Protein AF-H8K3P7-F1 (afdb_monomer_lite)

Radius of gyration: 14.05 Å; chains: 1; bounding box: 28×30×39 Å

Secondary structure (DSSP, 8-state):
---TTTT------TTPPPPEEEETTEEEE-HHHHHHHHH--S-TTTT-

Organism: Rickettsia amblyommatis (strain GAT-30V) (NCBI:txid1105111)

Structure (mmCIF, N/CA/C/O backbone):
data_AF-H8K3P7-F1
#
_entry.id   AF-H8K3P7-F1
#
loop_
_atom_site.group_PDB
_atom_site.id
_atom_site.type_symbol
_atom_site.label_atom_id
_atom_site.label_alt_id
_atom_site.label_comp_id
_atom_site.label_asym_id
_atom_site.label_entity_id
_atom_site.label_seq_id
_atom_site.pdbx_PDB_ins_code
_atom_site.Cartn_x
_atom_site.Cartn_y
_atom_site.Cartn_z
_atom_site.occupancy
_atom_site.B_iso_or_equiv
_atom_site.auth_seq_id
_atom_site.auth_comp_id
_atom_site.auth_asym_id
_atom_site.auth_atom_id
_atom_site.pdbx_PDB_model_num
ATOM 1 N N . MET A 1 1 ? -10.991 21.508 -24.120 1.00 41.25 1 MET A N 1
ATOM 2 C CA . MET A 1 1 ? -11.507 20.292 -23.459 1.00 41.25 1 MET A CA 1
ATOM 3 C C . MET A 1 1 ? -10.670 20.094 -22.210 1.00 41.25 1 MET A C 1
ATOM 5 O O . MET A 1 1 ? -9.474 19.870 -22.339 1.00 41.25 1 MET A O 1
ATOM 9 N N . ASN A 1 2 ? -11.243 20.324 -21.027 1.00 48.75 2 ASN A N 1
ATOM 10 C CA . ASN A 1 2 ? -10.511 20.191 -19.767 1.00 48.75 2 ASN A CA 1
ATOM 11 C C . ASN A 1 2 ? -10.370 18.702 -19.455 1.00 48.75 2 ASN A C 1
ATOM 13 O O . ASN A 1 2 ? -11.357 18.040 -19.161 1.00 48.75 2 ASN A O 1
ATOM 17 N N . ASN A 1 3 ? -9.148 18.186 -19.572 1.00 57.97 3 ASN A N 1
ATOM 18 C CA . ASN A 1 3 ? -8.821 16.771 -19.415 1.00 57.97 3 ASN A CA 1
ATOM 19 C C . ASN A 1 3 ? -8.669 16.389 -17.927 1.00 57.97 3 ASN A C 1
ATOM 21 O O . ASN A 1 3 ? -7.678 15.787 -17.524 1.00 57.97 3 ASN A O 1
ATOM 25 N N . SER A 1 4 ? -9.615 16.804 -17.080 1.00 59.72 4 SER A N 1
ATOM 26 C CA . SER A 1 4 ? -9.584 16.552 -15.630 1.00 59.72 4 SER A CA 1
ATOM 27 C C . SER A 1 4 ? -9.897 15.099 -15.249 1.00 59.72 4 SE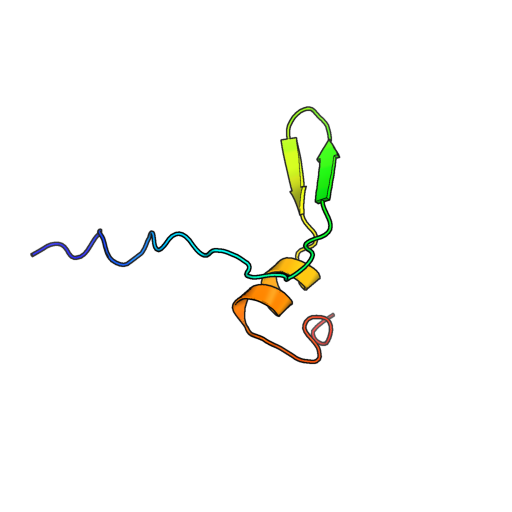R A C 1
ATOM 29 O O . SER A 1 4 ? -9.708 14.724 -14.095 1.00 59.72 4 SER A O 1
ATOM 31 N N . ASP A 1 5 ? -10.321 14.277 -16.211 1.00 58.88 5 ASP A N 1
ATOM 32 C CA . ASP A 1 5 ? -10.742 12.890 -15.983 1.00 58.88 5 ASP A CA 1
ATOM 33 C C . ASP A 1 5 ? -9.592 11.867 -16.069 1.00 58.88 5 ASP A C 1
ATOM 35 O O . ASP A 1 5 ? -9.749 10.723 -15.645 1.00 58.88 5 ASP A O 1
ATOM 39 N N . GLU A 1 6 ? -8.403 12.247 -16.557 1.00 60.25 6 GLU A N 1
ATOM 40 C CA . GLU A 1 6 ? -7.274 11.307 -16.689 1.00 60.25 6 GLU A CA 1
ATOM 41 C C . GLU A 1 6 ? -6.527 11.008 -15.379 1.00 60.25 6 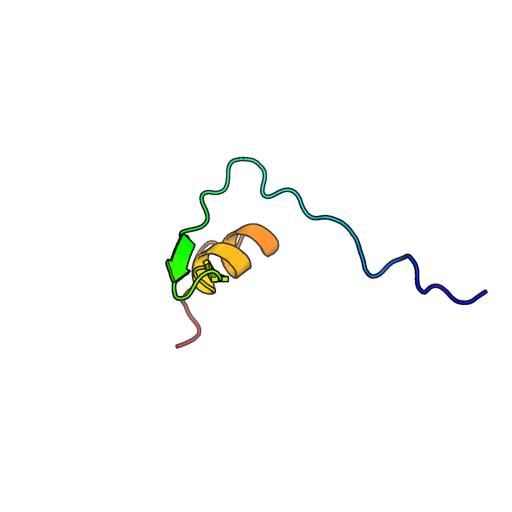GLU A C 1
ATOM 43 O O . GLU A 1 6 ? -5.796 10.017 -15.306 1.00 60.25 6 GLU A O 1
ATOM 48 N N . LEU A 1 7 ? -6.714 11.828 -14.339 1.00 59.25 7 LEU A N 1
ATOM 49 C CA . LEU A 1 7 ? -5.902 11.784 -13.115 1.00 59.25 7 LEU A CA 1
ATOM 50 C C . LEU A 1 7 ? -6.479 10.918 -11.984 1.00 59.25 7 LEU A C 1
ATOM 52 O O . LEU A 1 7 ? -5.785 10.676 -11.003 1.00 59.25 7 LEU A O 1
ATOM 56 N N . ASN A 1 8 ? -7.698 10.391 -12.125 1.00 62.97 8 ASN A N 1
ATOM 57 C CA . ASN A 1 8 ? -8.334 9.532 -11.117 1.00 62.97 8 ASN A CA 1
ATOM 58 C C . ASN A 1 8 ? -8.528 8.100 -11.631 1.00 62.97 8 ASN A C 1
ATOM 60 O O . ASN A 1 8 ? -9.625 7.542 -11.597 1.00 62.97 8 ASN A O 1
ATOM 64 N N . LYS A 1 9 ? -7.451 7.480 -12.122 1.00 70.44 9 LYS A N 1
ATOM 65 C CA . LYS A 1 9 ? -7.473 6.051 -12.454 1.00 70.44 9 LYS A CA 1
ATOM 66 C C . LYS A 1 9 ? -7.449 5.250 -11.153 1.00 70.44 9 LYS A C 1
ATOM 68 O O . LYS A 1 9 ? -6.460 5.264 -10.426 1.00 70.44 9 LYS A O 1
ATOM 73 N N . LEU A 1 10 ? -8.551 4.559 -10.857 1.00 73.06 10 LEU A N 1
ATOM 74 C CA . LEU A 1 10 ? -8.615 3.600 -9.758 1.00 73.06 10 LEU A CA 1
ATOM 75 C C . LEU A 1 10 ? -7.614 2.471 -10.036 1.00 73.06 10 LEU A C 1
ATOM 77 O O . LEU A 1 10 ? -7.796 1.687 -10.968 1.00 73.06 10 LEU A O 1
ATOM 81 N N . VAL A 1 11 ? -6.554 2.396 -9.233 1.00 68.69 11 VAL A N 1
ATOM 82 C CA . VAL A 1 11 ? -5.557 1.329 -9.336 1.00 68.69 11 VAL A CA 1
ATOM 83 C C . VAL A 1 11 ? -5.976 0.169 -8.440 1.00 68.69 11 VAL A C 1
ATOM 85 O O . VAL A 1 11 ? -6.154 0.329 -7.234 1.00 68.69 11 VAL A O 1
ATOM 88 N N . ILE A 1 12 ? -6.133 -1.010 -9.042 1.00 76.69 12 ILE A N 1
ATOM 89 C CA . ILE A 1 12 ? -6.347 -2.266 -8.321 1.00 76.69 12 ILE A CA 1
ATOM 90 C C . ILE A 1 12 ? -4.979 -2.920 -8.131 1.00 76.69 12 ILE A C 1
ATOM 92 O O . ILE A 1 12 ? -4.326 -3.293 -9.105 1.00 76.69 12 ILE A O 1
ATOM 96 N N . PHE A 1 13 ? -4.560 -3.080 -6.879 1.00 79.19 13 PHE A N 1
ATOM 97 C CA . PHE A 1 13 ? -3.322 -3.765 -6.509 1.00 79.19 13 PHE A CA 1
ATOM 98 C C . PHE A 1 13 ? -3.492 -5.285 -6.663 1.00 79.19 13 PHE A C 1
ATOM 100 O O . PHE A 1 13 ? -3.724 -5.996 -5.690 1.00 79.19 13 PHE A O 1
ATOM 107 N N . LYS A 1 14 ? -3.461 -5.773 -7.909 1.00 69.69 14 LYS A N 1
ATOM 108 C CA . LYS A 1 14 ? -3.656 -7.188 -8.276 1.00 69.69 14 LYS A CA 1
ATOM 109 C C . LYS A 1 14 ? -2.697 -8.100 -7.499 1.00 69.69 14 LYS A C 1
ATOM 111 O O . LYS A 1 14 ? -1.500 -8.082 -7.763 1.00 69.69 14 LYS A O 1
ATOM 116 N N . ASP A 1 15 ? -3.228 -8.859 -6.541 1.00 79.75 15 ASP A N 1
ATOM 117 C CA . ASP A 1 15 ? -2.524 -9.834 -5.688 1.00 79.75 15 ASP A CA 1
ATOM 118 C C . ASP A 1 15 ? -1.324 -9.297 -4.874 1.00 79.75 15 ASP A C 1
ATOM 120 O O . ASP A 1 15 ? -0.622 -10.062 -4.212 1.00 79.75 15 ASP A O 1
ATOM 124 N N . LYS A 1 16 ? -1.088 -7.976 -4.863 1.00 86.25 16 LYS A N 1
ATOM 125 C CA . LYS A 1 16 ? -0.024 -7.349 -4.068 1.00 86.25 16 LYS A CA 1
ATOM 126 C C . LYS A 1 16 ? -0.538 -7.081 -2.655 1.00 86.25 16 LYS A C 1
ATOM 128 O O . LYS A 1 16 ? -1.471 -6.303 -2.449 1.00 86.25 16 LYS A O 1
ATOM 133 N N . THR A 1 17 ? 0.098 -7.693 -1.664 1.00 89.25 17 THR A N 1
ATOM 134 C CA . THR A 1 17 ? -0.230 -7.466 -0.253 1.00 89.25 17 THR A CA 1
ATOM 135 C C . THR A 1 17 ? 0.308 -6.113 0.211 1.00 89.25 17 THR A C 1
ATOM 137 O O . THR A 1 17 ? 1.518 -5.910 0.253 1.00 89.25 17 THR A O 1
ATOM 140 N N . ILE A 1 18 ? -0.590 -5.209 0.613 1.00 93.00 18 ILE A N 1
ATOM 141 C CA . ILE A 1 18 ? -0.244 -3.921 1.233 1.00 93.00 18 ILE A CA 1
ATOM 142 C C . ILE A 1 18 ? -0.486 -4.015 2.739 1.00 93.00 18 ILE A C 1
ATOM 144 O O . ILE A 1 18 ? -1.626 -4.209 3.175 1.00 93.00 18 ILE A O 1
ATOM 148 N N . ARG A 1 19 ? 0.562 -3.852 3.555 1.00 95.25 19 ARG A N 1
ATOM 149 C CA . ARG A 1 19 ? 0.409 -3.800 5.015 1.00 95.25 19 ARG A CA 1
ATOM 150 C C . ARG A 1 19 ? -0.405 -2.573 5.402 1.00 95.25 19 ARG A C 1
ATOM 152 O O . ARG A 1 19 ? -0.119 -1.457 4.960 1.00 95.25 19 ARG A O 1
ATOM 159 N N . LYS A 1 20 ? -1.397 -2.787 6.266 1.00 94.88 20 LYS A N 1
ATOM 160 C CA . LYS A 1 20 ? -2.265 -1.731 6.783 1.00 94.88 20 LYS A CA 1
ATOM 161 C C . LYS A 1 20 ? -2.611 -1.936 8.250 1.00 94.88 20 LYS A C 1
ATOM 163 O O . LYS A 1 20 ? -2.731 -3.073 8.702 1.00 94.88 20 LYS A O 1
ATOM 168 N N . ILE A 1 21 ? -2.839 -0.837 8.959 1.00 97.44 21 ILE A N 1
ATOM 169 C CA . ILE A 1 21 ? -3.395 -0.835 10.316 1.00 97.44 21 ILE A CA 1
ATOM 170 C C . ILE A 1 21 ? -4.566 0.141 10.397 1.00 97.44 21 ILE A C 1
ATOM 172 O O . ILE A 1 21 ? -4.596 1.156 9.696 1.00 97.44 21 ILE A O 1
ATOM 176 N N . LEU A 1 22 ? -5.531 -0.166 11.260 1.00 97.44 22 LEU A N 1
ATOM 177 C CA . LEU A 1 22 ? -6.569 0.780 11.643 1.00 97.44 22 LEU A CA 1
ATOM 178 C C . LEU A 1 22 ? -6.093 1.519 12.897 1.00 97.44 22 LEU A C 1
ATOM 180 O O . LEU A 1 22 ? -5.883 0.900 13.937 1.00 97.44 22 LEU A O 1
ATOM 184 N N . HIS A 1 23 ? -5.917 2.833 12.801 1.00 95.88 23 HIS A N 1
ATOM 185 C CA . HIS A 1 23 ? -5.488 3.674 13.915 1.00 95.88 23 HIS A CA 1
ATOM 186 C C . HIS A 1 23 ? -6.332 4.946 13.961 1.00 95.88 23 HIS A C 1
ATOM 188 O O . HIS A 1 23 ? -6.465 5.643 12.955 1.00 95.88 23 HIS A O 1
ATOM 194 N N . ASN A 1 24 ? -6.922 5.241 15.123 1.00 96.75 24 ASN A N 1
ATOM 195 C CA . ASN A 1 24 ? -7.831 6.376 15.330 1.00 96.75 24 ASN A CA 1
ATOM 196 C C . ASN A 1 24 ? -8.921 6.471 14.254 1.00 96.75 24 ASN A C 1
ATOM 198 O O . ASN A 1 24 ? -9.162 7.533 13.679 1.00 96.75 24 ASN A O 1
ATOM 202 N N . ASN A 1 25 ? -9.553 5.334 13.951 1.00 96.56 25 ASN A N 1
ATOM 203 C CA . ASN A 1 25 ? -10.601 5.231 12.936 1.00 96.56 25 ASN A CA 1
ATOM 204 C C . ASN A 1 25 ? -10.154 5.624 11.508 1.00 96.56 25 ASN A C 1
ATOM 206 O O . ASN A 1 25 ? -10.990 5.930 10.659 1.00 96.56 25 ASN A O 1
ATOM 210 N N . LYS A 1 26 ? -8.843 5.611 11.232 1.00 96.31 26 LYS A N 1
ATOM 211 C CA . LYS A 1 26 ? -8.249 5.860 9.913 1.00 96.31 26 LYS A CA 1
ATOM 212 C C . LYS A 1 26 ? -7.371 4.690 9.491 1.00 96.31 26 LYS A C 1
ATOM 214 O O . LYS A 1 26 ? -6.712 4.062 10.320 1.00 96.31 26 LYS A O 1
ATOM 219 N N . TRP A 1 27 ? -7.346 4.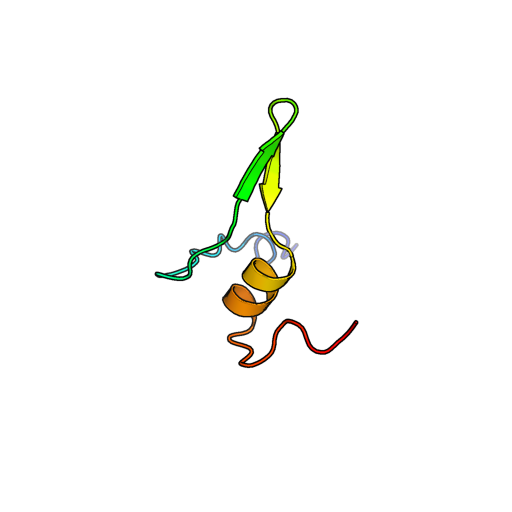415 8.193 1.00 95.62 27 TRP A N 1
ATOM 220 C CA . TRP A 1 27 ? -6.425 3.440 7.622 1.00 95.62 27 TRP A CA 1
ATOM 221 C C . TRP A 1 27 ? -5.053 4.064 7.408 1.00 95.62 27 TRP A C 1
ATOM 223 O O . TRP A 1 27 ? -4.932 5.123 6.798 1.00 95.62 27 TRP A O 1
ATOM 233 N N . TRP A 1 28 ? -4.032 3.369 7.888 1.00 96.19 28 TRP A N 1
ATOM 234 C CA . TRP A 1 28 ? -2.633 3.662 7.616 1.00 96.19 28 TRP A CA 1
ATOM 235 C C . TRP A 1 28 ? -2.064 2.528 6.785 1.00 96.19 28 TRP A C 1
ATOM 237 O O . TRP A 1 28 ? -2.354 1.364 7.061 1.00 96.19 28 TRP A O 1
ATOM 247 N N . PHE A 1 29 ? -1.255 2.870 5.790 1.00 94.75 29 PHE A N 1
ATOM 248 C CA . PHE A 1 29 ? -0.657 1.922 4.857 1.00 94.75 29 PHE A CA 1
ATOM 249 C C . PHE A 1 29 ? 0.862 2.064 4.874 1.00 94.75 29 PHE A C 1
ATOM 251 O O . PHE A 1 29 ? 1.388 3.161 5.068 1.00 94.75 29 PHE A O 1
ATOM 258 N N . SER A 1 30 ? 1.567 0.958 4.653 1.00 94.06 30 SER A N 1
ATOM 259 C CA . SER A 1 30 ? 3.008 0.983 4.400 1.00 94.06 30 SER A CA 1
ATOM 260 C C . SER A 1 30 ? 3.297 1.722 3.093 1.00 94.06 30 SER A C 1
ATOM 262 O O . SER A 1 30 ? 2.851 1.295 2.028 1.00 94.06 30 SER A O 1
ATOM 264 N N . VAL A 1 31 ? 4.075 2.805 3.163 1.00 92.62 31 VAL A N 1
ATOM 265 C CA . VAL A 1 31 ? 4.499 3.570 1.976 1.00 92.62 31 VAL A CA 1
ATOM 266 C C . VAL A 1 31 ? 5.310 2.688 1.024 1.00 92.62 31 VAL A C 1
ATOM 268 O O . VAL A 1 31 ? 5.078 2.712 -0.180 1.00 92.62 31 VAL A O 1
ATOM 271 N N . VAL A 1 32 ? 6.199 1.857 1.569 1.00 93.44 32 VAL A N 1
ATOM 272 C CA . VAL A 1 32 ? 7.067 0.946 0.806 1.00 93.44 32 VAL A CA 1
ATOM 273 C C . VAL A 1 32 ? 6.250 -0.033 -0.030 1.00 93.44 32 VAL A C 1
ATOM 275 O O . VAL A 1 32 ? 6.534 -0.246 -1.206 1.00 93.44 32 VAL A O 1
ATOM 278 N N . ASP A 1 33 ? 5.199 -0.598 0.564 1.00 91.88 33 ASP A N 1
ATOM 279 C CA . ASP A 1 33 ? 4.369 -1.603 -0.101 1.00 91.88 33 ASP A CA 1
ATOM 280 C C . ASP A 1 33 ? 3.549 -0.948 -1.220 1.00 91.88 33 ASP A C 1
ATOM 282 O O . ASP A 1 33 ? 3.413 -1.515 -2.302 1.00 91.88 33 ASP A O 1
ATOM 286 N N . VAL A 1 34 ? 3.042 0.271 -0.983 1.00 91.31 34 VAL A N 1
ATOM 287 C CA . VAL A 1 34 ? 2.308 1.055 -1.989 1.00 91.31 34 VAL A CA 1
ATOM 288 C C . VAL A 1 34 ? 3.216 1.402 -3.166 1.00 91.31 34 VAL A C 1
ATOM 290 O O . VAL A 1 34 ? 2.840 1.163 -4.311 1.00 91.31 34 VAL A O 1
ATOM 293 N N . VAL A 1 35 ? 4.422 1.913 -2.908 1.00 90.88 35 VAL A N 1
ATOM 294 C CA . VAL A 1 35 ? 5.393 2.231 -3.965 1.00 90.88 35 VAL A CA 1
ATOM 295 C C . VAL A 1 35 ? 5.758 0.974 -4.752 1.00 90.88 35 VAL A C 1
ATOM 297 O O . VAL A 1 35 ? 5.696 0.994 -5.980 1.00 90.88 35 VAL A O 1
ATOM 300 N N . GLY A 1 36 ? 6.066 -0.135 -4.074 1.00 91.50 36 GLY A N 1
ATOM 301 C CA . GLY A 1 36 ? 6.382 -1.407 -4.726 1.00 91.50 36 GLY A CA 1
ATOM 302 C C . GLY A 1 36 ? 5.241 -1.930 -5.599 1.00 91.50 36 GLY A C 1
ATOM 303 O O . GLY A 1 36 ? 5.478 -2.384 -6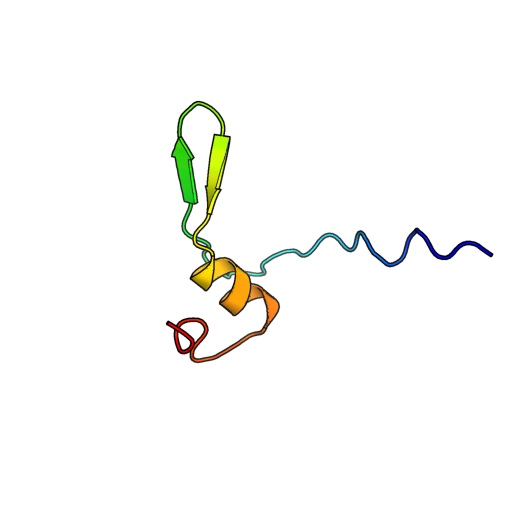.714 1.00 91.50 36 GLY A O 1
ATOM 304 N N . ALA A 1 37 ? 3.993 -1.814 -5.144 1.00 90.06 37 ALA A N 1
ATOM 305 C CA . ALA A 1 37 ? 2.834 -2.258 -5.912 1.00 90.06 37 AL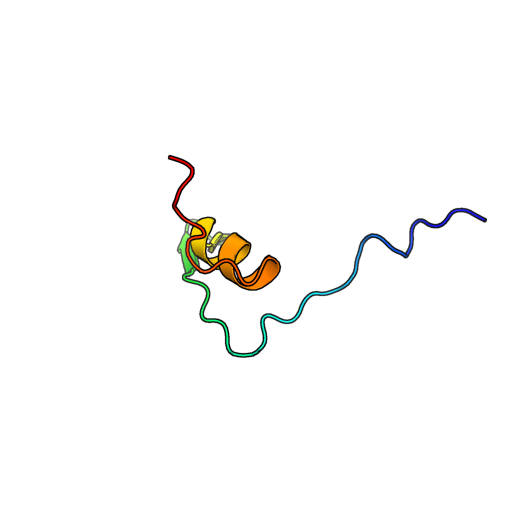A A CA 1
ATOM 306 C C . ALA A 1 37 ? 2.479 -1.342 -7.097 1.00 90.06 37 ALA A C 1
ATOM 308 O O . ALA A 1 37 ? 1.866 -1.814 -8.050 1.00 90.06 37 ALA A O 1
ATOM 309 N N . LEU A 1 38 ? 2.842 -0.055 -7.048 1.00 88.38 38 LE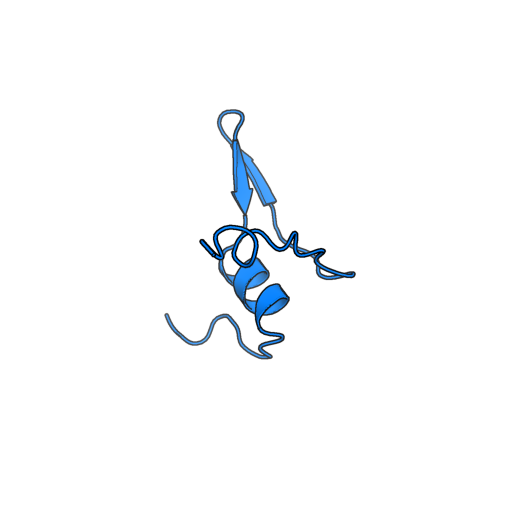U A N 1
ATOM 310 C CA . LEU A 1 38 ? 2.616 0.900 -8.142 1.00 88.38 38 LEU A CA 1
ATOM 311 C C . LEU A 1 38 ? 3.716 0.884 -9.204 1.00 88.38 38 LEU A C 1
ATOM 313 O O . LEU A 1 38 ? 3.451 1.193 -10.362 1.00 88.38 38 LEU A O 1
ATOM 317 N N . THR A 1 39 ? 4.949 0.589 -8.798 1.00 87.94 39 THR A N 1
ATOM 318 C CA . THR A 1 39 ? 6.133 0.693 -9.664 1.00 87.94 39 THR A CA 1
ATOM 319 C C . THR A 1 39 ? 6.653 -0.657 -10.140 1.00 87.94 39 THR A C 1
ATOM 321 O O . THR A 1 39 ? 7.542 -0.685 -10.984 1.00 87.94 39 THR A O 1
ATOM 324 N N . ASP A 1 40 ? 6.151 -1.761 -9.571 1.00 84.62 40 ASP A N 1
ATOM 325 C CA . ASP A 1 40 ? 6.748 -3.098 -9.691 1.00 84.62 40 ASP A CA 1
ATOM 326 C C . ASP A 1 40 ? 8.258 -3.112 -9.365 1.00 84.62 40 ASP A C 1
ATOM 328 O O . ASP A 1 40 ? 9.008 -3.964 -9.842 1.00 84.62 40 ASP A O 1
ATOM 332 N N . SER A 1 41 ? 8.714 -2.174 -8.522 1.00 85.19 41 SER A N 1
ATOM 333 C CA . SER A 1 41 ? 10.108 -2.102 -8.084 1.00 85.19 41 SER A CA 1
ATOM 334 C C . SER A 1 41 ? 10.495 -3.353 -7.298 1.00 85.19 41 SER A C 1
ATOM 336 O O . SER A 1 41 ? 9.783 -3.779 -6.385 1.00 85.19 41 SER A O 1
ATOM 338 N N . SER A 1 42 ? 11.659 -3.915 -7.627 1.00 85.81 42 SER A N 1
ATOM 339 C CA . SER A 1 42 ? 12.275 -5.015 -6.881 1.00 85.81 42 SER A CA 1
ATOM 340 C C . SER A 1 42 ? 12.848 -4.573 -5.534 1.00 85.81 42 SER A C 1
ATOM 342 O O . SER A 1 42 ? 13.019 -5.409 -4.652 1.00 85.81 42 SER A O 1
ATOM 344 N N . ASP A 1 43 ? 13.141 -3.279 -5.377 1.00 87.25 43 ASP A N 1
ATOM 345 C CA . ASP A 1 43 ? 13.616 -2.690 -4.125 1.00 87.25 43 ASP A CA 1
ATOM 346 C C . ASP A 1 43 ? 12.946 -1.326 -3.875 1.00 87.25 43 ASP A C 1
ATOM 348 O O . ASP A 1 43 ? 13.532 -0.262 -4.089 1.00 87.25 43 ASP A O 1
ATOM 352 N N . PRO A 1 44 ? 11.668 -1.322 -3.461 1.00 86.19 44 PRO A N 1
ATOM 353 C CA . PRO A 1 44 ? 10.941 -0.091 -3.171 1.00 86.19 44 PRO A CA 1
ATOM 354 C C . PRO A 1 44 ? 11.455 0.635 -1.917 1.00 86.19 44 PRO A C 1
ATOM 356 O O . PRO A 1 44 ? 10.963 1.721 -1.623 1.00 86.19 44 PRO A O 1
ATOM 359 N N . GLY A 1 45 ? 12.394 0.034 -1.171 1.00 86.31 45 GLY A N 1
ATOM 360 C CA . GLY A 1 45 ? 12.935 0.526 0.094 1.00 86.31 45 GLY A CA 1
ATOM 361 C C . GLY A 1 45 ? 14.237 1.322 -0.008 1.00 86.31 45 GLY A C 1
ATOM 362 O O . GLY A 1 45 ? 14.638 1.943 0.968 1.00 86.31 45 GLY A O 1
ATOM 363 N N . ALA A 1 46 ? 14.897 1.304 -1.167 1.00 84.88 46 ALA A N 1
ATOM 364 C CA . ALA A 1 46 ? 16.311 1.657 -1.326 1.00 84.88 46 ALA A CA 1
ATOM 365 C C . ALA A 1 46 ? 16.693 3.138 -1.120 1.00 84.88 46 ALA A C 1
ATOM 367 O O . ALA A 1 46 ? 17.844 3.509 -1.350 1.00 84.88 46 ALA A O 1
ATOM 368 N N . TYR A 1 47 ? 15.748 4.008 -0.767 1.00 73.06 47 TYR A N 1
ATOM 369 C CA . TYR A 1 47 ? 15.935 5.462 -0.809 1.00 73.06 47 TYR A CA 1
ATOM 370 C C . TYR A 1 47 ? 16.075 6.123 0.569 1.00 73.06 47 TYR A C 1
ATOM 372 O O . TYR A 1 47 ? 16.094 7.354 0.639 1.00 73.06 47 TYR A O 1
ATOM 380 N N . TRP A 1 48 ? 16.156 5.346 1.652 1.00 73.38 48 TRP A N 1
ATOM 381 C CA . TRP A 1 48 ? 16.295 5.839 3.026 1.00 73.38 48 TRP A CA 1
ATOM 382 C C . TRP A 1 48 ? 17.033 4.852 3.933 1.00 73.38 48 TRP A C 1
ATOM 384 O O . TRP A 1 48 ? 17.065 3.644 3.612 1.00 73.38 48 TRP A O 1
#

Foldseek 3Di:
DPPPPPPPDDDDLVVQDWDWDQDPNDIDTDPLSVQCSVPVDPCSPPPD

Sequence (48 aa):
MNNSDELNKLVIFKDKTIRKILHNNKWWFSVVDVVGALTDSSDPGAYW

pLDDT: mean 82.31, std 14.31, range [41.25, 97.44]